Protein AF-A0A1X7V407-F1 (afdb_monomer_lite)

Radius of gyration: 27.58 Å; chains: 1; bounding box: 55×36×66 Å

Sequence (117 aa):
MSVENRKFCPEKENPADTPSRGSSPTELHNNGLWRNGPSWLGNEIEDIQCDEMPTESQILKAVKRFKKENTTNDRIEFLSTAENMWLLEVQSNLTNRTDFTVLKRQLDLYCDETGIL

Foldseek 3Di:
DDPPPDDDDDLVQPLVNCVVVPDDPVRCVVDPCVVPGDPVVPDDPPPPPPPPDDDPVRVVVVVVVVVVVPDPVVVVVVVVVVVLVVVQVVQVVLCPDPCNVVVCVVVVWDADPSGTD

Structure (mmCIF, N/CA/C/O backbone):
data_AF-A0A1X7V407-F1
#
_entry.id   AF-A0A1X7V407-F1
#
loop_
_atom_site.group_PDB
_atom_site.id
_atom_site.type_symbol
_atom_site.label_atom_id
_atom_site.label_alt_id
_atom_site.label_comp_id
_atom_site.label_asym_id
_atom_site.label_entity_id
_atom_site.label_seq_id
_atom_site.pdbx_PDB_ins_code
_atom_site.Cartn_x
_atom_site.Cartn_y
_atom_site.Cartn_z
_atom_site.occupancy
_atom_site.B_iso_or_equiv
_atom_site.auth_seq_id
_atom_site.auth_comp_id
_atom_site.auth_asym_id
_atom_site.auth_atom_id
_atom_site.pdbx_PDB_model_num
ATOM 1 N N . MET A 1 1 ? 7.860 20.833 -8.922 1.00 39.62 1 MET A N 1
ATOM 2 C CA . MET A 1 1 ? 7.537 19.676 -9.783 1.00 39.62 1 MET A CA 1
ATOM 3 C C . MET A 1 1 ? 6.559 20.167 -10.835 1.00 39.62 1 MET A C 1
ATOM 5 O O . MET A 1 1 ? 5.410 20.412 -10.493 1.00 39.62 1 MET A O 1
ATOM 9 N N . SER A 1 2 ? 7.032 20.438 -12.052 1.00 45.44 2 SER A N 1
ATOM 10 C CA . SER A 1 2 ? 6.175 20.908 -13.147 1.00 45.44 2 SER A CA 1
ATOM 11 C C . SER A 1 2 ? 5.350 19.743 -13.694 1.00 45.44 2 SER A C 1
ATOM 13 O O . SER A 1 2 ? 5.887 18.673 -13.963 1.00 45.44 2 SER A O 1
ATOM 15 N N . VAL A 1 3 ? 4.040 19.946 -13.820 1.00 57.28 3 VAL A N 1
ATOM 16 C CA . VAL A 1 3 ? 3.037 18.932 -14.207 1.00 57.28 3 VAL A CA 1
ATOM 17 C C . VAL A 1 3 ? 2.935 18.782 -15.740 1.00 57.28 3 VAL A C 1
ATOM 19 O O . VAL A 1 3 ? 2.115 18.027 -16.250 1.00 57.28 3 VAL A O 1
ATOM 22 N N . GLU A 1 4 ? 3.775 19.480 -16.503 1.00 56.31 4 GLU A N 1
ATOM 23 C CA . GLU A 1 4 ? 3.458 19.822 -17.895 1.00 56.31 4 GLU A CA 1
ATOM 24 C C . GLU A 1 4 ? 3.819 18.783 -18.968 1.00 56.31 4 GLU A C 1
ATOM 26 O O . GLU A 1 4 ? 3.414 18.954 -20.108 1.00 56.31 4 GLU A O 1
ATOM 31 N N . ASN A 1 5 ? 4.468 17.659 -18.644 1.00 57.03 5 ASN A N 1
ATOM 32 C CA . ASN A 1 5 ? 4.924 16.704 -19.671 1.00 57.03 5 ASN A CA 1
ATOM 33 C C . ASN A 1 5 ? 4.249 15.323 -19.626 1.00 57.03 5 ASN A C 1
ATOM 35 O O . ASN A 1 5 ? 4.878 14.304 -19.913 1.00 57.03 5 ASN A O 1
ATOM 39 N N . ARG A 1 6 ? 2.950 15.244 -19.307 1.00 58.31 6 ARG A N 1
ATOM 40 C CA . ARG A 1 6 ? 2.181 14.014 -19.575 1.00 58.31 6 ARG A CA 1
ATOM 41 C C . ARG A 1 6 ? 1.661 14.027 -21.014 1.00 58.31 6 ARG A C 1
ATOM 43 O O . ARG A 1 6 ? 0.624 14.620 -21.291 1.00 58.31 6 ARG A O 1
ATOM 50 N N . LYS A 1 7 ? 2.364 13.339 -21.921 1.00 67.19 7 LYS A N 1
ATOM 51 C CA . LYS A 1 7 ? 1.876 13.075 -23.285 1.00 67.19 7 LYS A CA 1
ATOM 52 C C . LYS A 1 7 ? 0.642 12.161 -23.198 1.00 67.19 7 LYS A C 1
ATOM 54 O O . LYS A 1 7 ? 0.760 10.981 -22.873 1.00 67.19 7 LYS A O 1
ATOM 59 N N . PHE A 1 8 ? -0.549 12.720 -23.414 1.00 77.25 8 PHE A N 1
ATOM 60 C CA . PHE A 1 8 ? -1.798 11.960 -23.491 1.00 77.25 8 PHE A CA 1
ATOM 61 C C . PHE A 1 8 ? -1.833 11.157 -24.796 1.00 77.25 8 PHE A C 1
ATOM 63 O O . PHE A 1 8 ? -1.618 11.720 -25.866 1.00 77.25 8 PHE A O 1
ATOM 70 N N . CYS A 1 9 ? -2.118 9.857 -24.704 1.00 74.38 9 CYS A N 1
ATOM 71 C CA . CYS A 1 9 ? -2.324 8.989 -25.860 1.00 74.38 9 CYS A CA 1
ATOM 72 C C . CYS A 1 9 ? -3.836 8.800 -26.082 1.00 74.38 9 CYS A C 1
ATOM 74 O O . CYS A 1 9 ? -4.488 8.199 -25.222 1.00 74.38 9 CYS A O 1
ATOM 76 N N . PRO A 1 10 ? -4.416 9.312 -27.184 1.00 78.44 10 PRO A N 1
ATOM 77 C CA . PRO A 1 10 ? -5.830 9.119 -27.493 1.00 78.44 10 PRO A CA 1
ATOM 78 C C . PRO A 1 10 ? -6.192 7.637 -27.633 1.00 78.44 10 PRO A C 1
ATOM 80 O O . PRO A 1 10 ? -5.393 6.844 -28.121 1.00 78.44 10 PRO A O 1
ATOM 83 N N . GLU A 1 11 ? -7.429 7.269 -27.292 1.00 75.25 11 GLU A N 1
ATOM 84 C CA . GLU A 1 11 ? -7.900 5.871 -27.282 1.00 75.25 11 GLU A CA 1
ATOM 85 C C . GLU A 1 11 ? -7.589 5.101 -28.575 1.00 75.25 11 GLU A C 1
ATOM 87 O O . GLU A 1 11 ? -7.132 3.968 -28.517 1.00 75.25 11 GLU A O 1
ATOM 92 N N . LYS A 1 12 ? -7.768 5.733 -29.745 1.00 79.44 12 LYS A N 1
ATOM 93 C CA . LYS A 1 12 ? -7.528 5.101 -31.057 1.00 79.44 12 LYS A CA 1
ATOM 94 C C . LYS A 1 12 ? -6.058 4.800 -31.349 1.00 79.44 12 LYS A C 1
ATOM 96 O O . LYS A 1 12 ? -5.774 3.967 -32.201 1.00 79.44 12 LYS A O 1
ATOM 101 N N . GLU A 1 13 ? -5.149 5.511 -30.696 1.00 82.50 13 GLU A N 1
ATOM 102 C CA . GLU A 1 13 ? -3.702 5.363 -30.856 1.00 82.50 13 GLU A CA 1
ATOM 103 C C . GLU A 1 13 ? -3.069 4.632 -29.671 1.00 82.50 13 GLU A C 1
ATOM 105 O O . GLU A 1 13 ? -1.871 4.353 -29.681 1.00 82.50 13 GLU A O 1
ATOM 110 N N . ASN A 1 14 ? -3.872 4.290 -28.660 1.00 87.06 14 ASN A N 1
ATOM 111 C CA . ASN A 1 14 ? -3.437 3.504 -27.528 1.00 87.06 14 ASN A CA 1
ATOM 112 C C . ASN A 1 14 ? -3.368 2.026 -27.941 1.00 87.06 14 ASN A C 1
ATOM 114 O O . ASN A 1 14 ? -4.411 1.385 -28.080 1.00 87.06 14 ASN A O 1
ATOM 118 N N . PRO A 1 15 ? -2.172 1.428 -28.088 1.00 87.44 15 PRO A N 1
ATOM 119 C CA . PRO A 1 15 ? -2.068 0.022 -28.461 1.00 87.44 15 PRO A CA 1
ATOM 120 C C . PRO A 1 15 ? -2.820 -0.896 -27.485 1.00 87.44 15 PRO A C 1
ATOM 122 O O . PRO A 1 15 ? -3.393 -1.892 -27.923 1.00 87.44 15 PRO A O 1
ATOM 125 N N . ALA A 1 16 ? -2.915 -0.534 -26.198 1.00 87.00 16 ALA A N 1
ATOM 126 C CA . ALA A 1 16 ? -3.632 -1.306 -25.181 1.00 87.00 16 ALA A CA 1
ATOM 127 C C . ALA A 1 16 ? -5.168 -1.284 -25.329 1.00 87.00 16 ALA A C 1
ATOM 129 O O . ALA A 1 16 ? -5.843 -2.152 -24.771 1.00 87.00 16 ALA A O 1
ATOM 130 N N . ASP A 1 17 ? -5.736 -0.358 -26.106 1.00 86.75 17 ASP A N 1
ATOM 131 C CA . ASP A 1 17 ? -7.166 -0.369 -26.450 1.00 86.75 17 ASP A CA 1
ATOM 132 C C . ASP A 1 17 ? -7.509 -1.565 -27.360 1.00 86.75 17 ASP A C 1
ATOM 134 O O . ASP A 1 17 ? -8.556 -2.193 -27.214 1.00 86.75 17 ASP A O 1
ATOM 138 N N . THR A 1 18 ? -6.575 -1.970 -28.226 1.00 84.56 18 THR A N 1
ATOM 139 C CA . THR A 1 18 ? -6.763 -3.072 -29.186 1.00 84.56 18 THR A CA 1
ATOM 140 C C . THR A 1 18 ? -7.152 -4.408 -28.521 1.00 84.56 18 THR A C 1
ATOM 142 O O . THR A 1 18 ? -8.185 -4.974 -28.898 1.00 84.56 18 THR A O 1
ATOM 145 N N . PRO A 1 19 ? -6.400 -4.951 -27.537 1.00 86.25 19 PRO A N 1
ATOM 146 C CA . PRO A 1 19 ? -6.817 -6.163 -26.830 1.00 86.25 19 PRO A CA 1
ATOM 147 C C . PRO A 1 19 ? -8.037 -5.924 -25.932 1.00 86.25 19 PRO A C 1
ATOM 149 O O . PRO A 1 19 ? -8.874 -6.813 -25.797 1.00 86.25 19 PRO A O 1
ATOM 152 N N . SER A 1 20 ? -8.184 -4.722 -25.365 1.00 87.38 20 SER A N 1
ATOM 153 C CA . SER A 1 20 ? -9.303 -4.377 -24.474 1.00 87.38 20 SER A CA 1
ATOM 154 C C . SER A 1 20 ? -10.662 -4.397 -25.184 1.00 87.38 20 SER A C 1
ATOM 156 O O . SER A 1 20 ? -11.688 -4.614 -24.545 1.00 87.38 20 SER A O 1
ATOM 158 N N . ARG A 1 21 ? -10.678 -4.243 -26.514 1.00 85.31 21 ARG A N 1
ATOM 159 C CA . ARG A 1 21 ? -11.874 -4.373 -27.364 1.00 85.31 21 ARG A CA 1
ATOM 160 C C . ARG A 1 21 ? -12.152 -5.795 -27.862 1.00 85.31 21 ARG A C 1
ATOM 162 O O . ARG A 1 21 ? -13.072 -5.986 -28.651 1.00 85.31 21 ARG A O 1
ATOM 169 N N . GLY A 1 22 ? -11.390 -6.787 -27.399 1.00 90.44 22 GLY A N 1
ATOM 170 C CA . GLY A 1 22 ? -11.630 -8.199 -27.702 1.00 90.44 22 GLY A CA 1
ATOM 171 C C . GLY A 1 22 ? -10.929 -8.725 -28.957 1.00 90.44 22 GLY A C 1
ATOM 172 O O . GLY A 1 22 ? -11.381 -9.716 -29.522 1.00 90.44 22 GLY A O 1
ATOM 173 N N . SER A 1 23 ? -9.833 -8.094 -29.392 1.00 88.62 23 SER A N 1
ATOM 174 C CA . SER A 1 23 ? -9.032 -8.606 -30.516 1.00 88.62 23 SER A CA 1
ATOM 175 C C . SER A 1 23 ? -8.392 -9.956 -30.177 1.00 88.62 23 SER A C 1
ATOM 177 O O . SER A 1 23 ? -7.829 -10.138 -29.095 1.00 88.62 23 SER A O 1
ATOM 179 N N . SER A 1 24 ? -8.427 -10.899 -31.117 1.00 92.94 24 SER A N 1
ATOM 180 C CA . SER A 1 24 ? -7.802 -12.214 -30.962 1.00 92.94 24 SER A CA 1
ATOM 181 C C . SER A 1 24 ? -6.264 -12.147 -31.038 1.00 92.94 24 SER A C 1
ATOM 183 O O . SER A 1 24 ? -5.702 -11.203 -31.602 1.00 92.94 24 SER A O 1
ATOM 185 N N . PRO A 1 25 ? -5.536 -13.168 -30.540 1.00 91.00 25 PRO A N 1
ATOM 186 C CA . PRO A 1 25 ? -4.073 -13.207 -30.621 1.00 91.00 25 PRO A CA 1
ATOM 187 C C . PRO A 1 25 ? -3.518 -13.088 -32.049 1.00 91.00 25 PRO A C 1
ATOM 189 O O . PRO A 1 25 ? -2.486 -12.452 -32.261 1.00 91.00 25 PRO A O 1
ATOM 192 N N . THR A 1 26 ? -4.204 -13.667 -33.039 1.00 93.31 26 THR A N 1
ATOM 193 C CA . THR A 1 26 ? -3.804 -13.593 -34.452 1.00 93.31 26 THR A CA 1
ATOM 194 C C . THR A 1 26 ? -3.999 -12.188 -35.021 1.00 93.31 26 THR A C 1
ATOM 196 O O . THR A 1 26 ? -3.147 -11.700 -35.760 1.00 93.31 26 THR A O 1
ATOM 199 N N . GLU A 1 27 ? -5.079 -11.504 -34.643 1.00 91.44 27 GLU A N 1
ATOM 200 C CA . GLU A 1 27 ? -5.332 -10.116 -35.047 1.00 91.44 27 GLU A CA 1
ATOM 201 C C . GLU A 1 27 ? -4.333 -9.152 -34.404 1.00 91.44 27 GLU A C 1
ATOM 203 O O . GLU A 1 27 ? -3.790 -8.289 -35.090 1.00 91.44 27 GLU A O 1
ATOM 208 N N . LEU A 1 28 ? -4.006 -9.347 -33.123 1.00 90.12 28 LEU A N 1
ATOM 209 C CA . LEU A 1 28 ? -2.964 -8.578 -32.435 1.00 90.12 28 LEU A CA 1
ATOM 210 C C . LEU A 1 28 ? -1.589 -8.786 -33.074 1.00 90.12 28 LEU A C 1
ATOM 212 O O . LEU A 1 28 ? -0.834 -7.830 -33.241 1.00 90.12 28 LEU A O 1
ATOM 216 N N . HIS A 1 29 ? -1.270 -10.019 -33.479 1.00 90.81 29 HIS A N 1
ATOM 217 C CA . HIS A 1 29 ? -0.021 -10.319 -34.173 1.00 90.81 29 HIS A CA 1
ATOM 218 C C . HIS A 1 29 ? 0.096 -9.570 -35.506 1.00 90.81 29 HIS A C 1
ATOM 220 O O . HIS A 1 29 ? 1.204 -9.209 -35.893 1.00 90.81 29 HIS A O 1
ATOM 226 N N . ASN A 1 30 ? -1.017 -9.311 -36.186 1.00 91.06 30 ASN A N 1
ATOM 227 C CA . ASN A 1 30 ? -1.033 -8.592 -37.459 1.00 91.06 30 ASN A CA 1
ATOM 228 C C . ASN A 1 30 ? -1.267 -7.079 -37.294 1.00 91.06 30 ASN A C 1
ATOM 230 O O . ASN A 1 30 ? -1.206 -6.339 -38.275 1.00 91.06 30 ASN A O 1
ATOM 234 N N . ASN A 1 31 ? -1.515 -6.595 -36.073 1.00 89.75 31 ASN A N 1
ATOM 235 C CA . ASN A 1 31 ? -1.790 -5.188 -35.814 1.00 89.75 31 ASN A CA 1
ATOM 236 C C . ASN A 1 31 ? -0.487 -4.381 -35.663 1.00 89.75 31 ASN A C 1
ATOM 238 O O . ASN A 1 31 ? 0.269 -4.537 -34.701 1.00 89.75 31 ASN A O 1
ATOM 242 N N . GLY A 1 32 ? -0.255 -3.471 -36.612 1.00 87.62 32 GLY A N 1
ATOM 243 C CA . GLY A 1 32 ? 0.909 -2.587 -36.616 1.00 87.62 32 GLY A CA 1
ATOM 244 C C . GLY A 1 32 ? 0.946 -1.584 -35.459 1.00 87.62 32 GLY A C 1
ATOM 245 O O . GLY A 1 32 ? 2.028 -1.320 -34.949 1.00 87.62 32 GLY A O 1
ATOM 246 N N . LEU A 1 33 ? -0.204 -1.072 -35.002 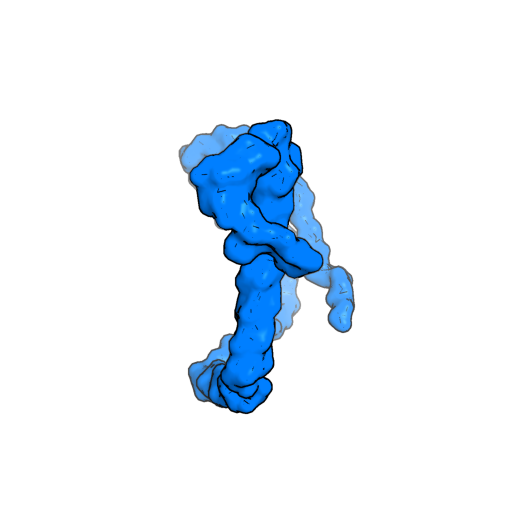1.00 88.62 33 LEU A N 1
ATOM 247 C CA . LEU A 1 33 ? -0.284 -0.153 -33.859 1.00 88.62 33 LEU A CA 1
ATOM 248 C C . LEU A 1 33 ? 0.101 -0.864 -32.556 1.00 88.62 33 LEU A C 1
ATOM 250 O O . LEU A 1 33 ? 0.881 -0.326 -31.779 1.00 88.62 33 LEU A O 1
ATOM 254 N N . TRP A 1 34 ? -0.385 -2.091 -32.338 1.00 88.69 34 TRP A N 1
ATOM 255 C CA . TRP A 1 34 ? 0.002 -2.912 -31.182 1.00 88.69 34 TRP A CA 1
ATOM 256 C C . TRP A 1 34 ? 1.504 -3.218 -31.172 1.00 88.69 34 TRP A C 1
ATOM 258 O O . TRP A 1 34 ? 2.150 -3.136 -30.131 1.00 88.69 34 TRP A O 1
ATOM 268 N N . ARG A 1 35 ? 2.064 -3.562 -32.337 1.00 88.38 35 ARG A N 1
ATOM 269 C CA . ARG A 1 35 ? 3.471 -3.967 -32.457 1.00 88.38 35 ARG A CA 1
ATOM 270 C C . ARG A 1 35 ? 4.463 -2.816 -32.411 1.00 88.38 35 ARG A C 1
A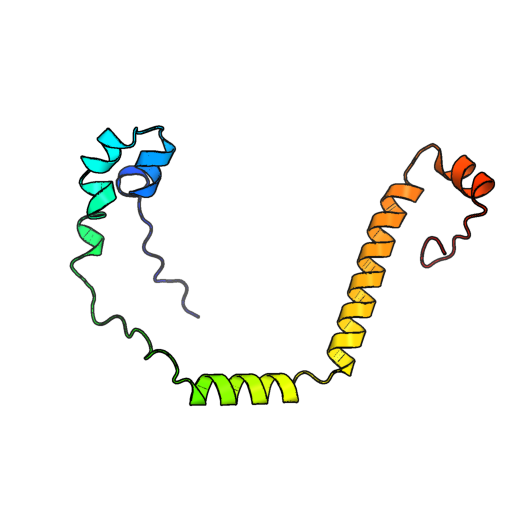TOM 272 O O . ARG A 1 35 ? 5.538 -2.982 -31.847 1.00 88.38 35 ARG A O 1
ATOM 279 N N . ASN A 1 36 ? 4.124 -1.701 -33.045 1.00 87.00 36 ASN A N 1
ATOM 280 C CA . ASN A 1 36 ? 5.069 -0.619 -33.309 1.00 87.00 36 ASN A CA 1
ATOM 281 C C . ASN A 1 36 ? 4.749 0.648 -32.507 1.00 87.00 36 ASN A C 1
ATOM 283 O O . ASN A 1 36 ? 5.555 1.573 -32.487 1.00 87.00 36 ASN A O 1
ATOM 287 N N . GLY A 1 37 ? 3.590 0.694 -31.844 1.00 85.38 37 GLY A N 1
ATOM 288 C CA . GLY A 1 37 ? 3.086 1.900 -31.203 1.00 85.38 37 GLY A CA 1
ATOM 289 C C . GLY A 1 37 ? 2.655 2.970 -32.216 1.00 85.38 37 GLY A C 1
ATOM 290 O O . GLY A 1 37 ? 2.703 2.758 -33.432 1.00 85.38 37 GLY A O 1
ATOM 291 N N . PRO A 1 38 ? 2.185 4.126 -31.727 1.00 85.31 38 PRO A N 1
ATOM 292 C CA . PRO A 1 38 ? 1.805 5.236 -32.586 1.00 85.31 38 PRO A CA 1
ATOM 293 C C . PRO A 1 38 ? 3.031 5.954 -33.166 1.00 85.31 38 PRO A C 1
ATOM 295 O O . PRO A 1 38 ? 4.068 6.092 -32.516 1.00 85.31 38 PRO A O 1
ATOM 298 N N . SER A 1 39 ? 2.902 6.473 -34.389 1.00 81.06 39 SER A N 1
ATOM 299 C CA . SER A 1 39 ? 4.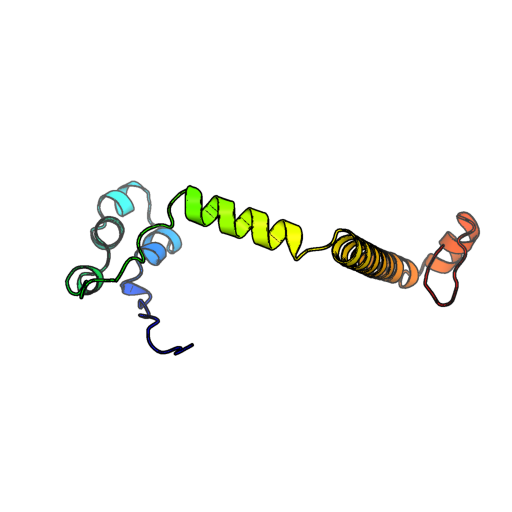014 7.064 -35.153 1.00 81.06 39 SER A CA 1
ATOM 300 C C . SER A 1 39 ? 4.637 8.309 -34.515 1.00 81.06 39 SER A C 1
ATOM 302 O O . SER A 1 39 ? 5.780 8.646 -34.814 1.00 81.06 39 SER A O 1
ATOM 304 N N . TRP A 1 40 ? 3.907 8.998 -33.635 1.00 78.75 40 TRP A N 1
ATOM 305 C CA . TRP A 1 40 ? 4.394 10.176 -32.914 1.00 78.75 40 TRP A CA 1
ATOM 306 C C . TRP A 1 40 ? 5.283 9.836 -31.709 1.00 78.75 40 TRP A C 1
ATOM 308 O O . TRP A 1 40 ? 5.993 10.710 -31.219 1.00 78.75 40 TRP A O 1
ATOM 318 N N . LEU A 1 41 ? 5.280 8.588 -31.224 1.00 74.69 41 LEU A N 1
ATOM 319 C CA . LEU A 1 41 ? 6.087 8.192 -30.065 1.00 74.69 41 LEU A CA 1
ATOM 320 C C . LEU A 1 41 ? 7.569 7.967 -30.427 1.00 74.69 41 LEU A C 1
ATOM 322 O O . LEU A 1 41 ? 8.419 7.992 -29.544 1.00 74.69 41 LEU A O 1
ATOM 326 N N . GLY A 1 42 ? 7.892 7.768 -31.711 1.00 65.56 42 GLY A N 1
ATOM 327 C CA . GLY A 1 42 ? 9.206 7.274 -32.146 1.00 65.56 42 GLY A CA 1
ATOM 328 C C . GLY A 1 42 ? 10.234 8.301 -32.636 1.00 65.56 42 GLY A C 1
ATOM 329 O O . GLY A 1 42 ? 11.371 7.906 -32.863 1.00 65.56 42 GLY A O 1
ATOM 330 N N . ASN A 1 43 ? 9.884 9.581 -32.821 1.00 59.88 43 ASN A N 1
ATOM 331 C CA . ASN A 1 43 ? 10.727 10.500 -33.614 1.00 59.88 43 ASN A CA 1
ATOM 332 C C . ASN A 1 43 ? 11.307 11.705 -32.852 1.00 59.88 43 ASN A C 1
ATOM 334 O O . ASN A 1 43 ? 12.155 12.402 -33.394 1.00 59.88 43 ASN A O 1
ATOM 338 N N . GLU A 1 44 ? 10.903 11.928 -31.601 1.00 60.12 44 GLU A N 1
ATOM 339 C CA . GLU A 1 44 ? 11.415 13.017 -30.756 1.00 60.12 44 GLU A CA 1
ATOM 340 C C . GLU A 1 44 ? 11.793 12.480 -29.374 1.00 60.12 44 GLU A C 1
ATOM 342 O O . GLU A 1 44 ? 11.211 12.840 -28.348 1.00 60.12 44 GLU A O 1
ATOM 347 N N . ILE A 1 45 ? 12.775 11.583 -29.338 1.00 60.84 45 ILE A N 1
ATOM 348 C CA . ILE A 1 45 ? 13.627 11.498 -28.154 1.00 60.84 45 ILE A CA 1
ATOM 349 C C . ILE A 1 45 ? 14.641 12.633 -28.338 1.00 60.84 45 ILE A C 1
ATOM 351 O O . ILE A 1 45 ? 15.770 12.397 -28.755 1.00 60.84 45 ILE A O 1
ATOM 355 N N . GLU A 1 46 ? 14.225 13.885 -28.106 1.00 60.16 46 GLU A N 1
ATOM 356 C CA . GLU A 1 46 ? 15.190 14.854 -27.575 1.00 60.16 46 GLU A CA 1
ATOM 357 C C . GLU A 1 46 ? 15.735 14.177 -26.335 1.00 60.16 46 GLU A C 1
ATOM 359 O O . GLU A 1 46 ? 14.916 13.882 -25.463 1.00 60.16 46 GLU A O 1
ATOM 364 N N . ASP A 1 47 ? 17.027 13.825 -26.356 1.00 56.16 47 ASP A N 1
ATOM 365 C CA . ASP A 1 47 ? 17.768 13.120 -25.314 1.00 56.16 47 ASP A CA 1
ATOM 366 C C . ASP A 1 47 ? 16.973 13.096 -24.016 1.00 56.16 47 ASP A C 1
ATOM 368 O O . ASP A 1 47 ? 17.067 14.011 -23.192 1.00 56.16 47 ASP A O 1
ATOM 372 N N . ILE A 1 48 ? 16.119 12.073 -23.856 1.00 59.66 48 ILE A N 1
ATOM 373 C CA . ILE A 1 48 ? 15.554 11.812 -22.548 1.00 59.66 48 ILE A CA 1
ATOM 374 C C . ILE A 1 48 ? 16.829 11.538 -21.784 1.00 59.66 48 ILE A C 1
ATOM 376 O O . ILE A 1 48 ? 17.498 10.536 -22.050 1.00 59.66 48 ILE A O 1
ATOM 380 N N . GLN A 1 49 ? 17.220 12.483 -20.928 1.00 58.59 49 GLN A N 1
ATOM 381 C CA . GLN A 1 49 ? 18.152 12.219 -19.857 1.00 58.59 49 GLN A CA 1
ATOM 382 C C . GLN A 1 49 ? 17.456 11.133 -19.050 1.00 58.59 49 GLN A C 1
ATOM 384 O O . GLN A 1 49 ? 16.712 11.384 -18.108 1.00 58.59 49 GLN A O 1
ATOM 389 N N . CYS A 1 50 ? 17.603 9.899 -19.519 1.00 54.31 50 CYS A N 1
ATOM 390 C CA . CYS A 1 50 ? 17.489 8.722 -18.720 1.00 54.31 50 CYS A CA 1
ATOM 391 C C . CYS A 1 50 ? 18.599 8.961 -17.721 1.00 54.31 50 CYS A C 1
ATOM 393 O O . CYS A 1 50 ? 19.763 8.727 -18.053 1.00 54.31 50 CYS A O 1
ATOM 395 N N . ASP A 1 51 ? 18.242 9.566 -16.584 1.00 66.75 51 ASP A N 1
ATOM 396 C CA . ASP A 1 51 ? 19.143 9.708 -15.455 1.00 66.75 51 ASP A CA 1
ATOM 397 C C . ASP A 1 51 ? 19.901 8.391 -15.371 1.00 66.75 51 ASP A C 1
ATOM 399 O O . ASP A 1 51 ? 19.270 7.322 -15.351 1.00 66.75 51 ASP A O 1
ATOM 403 N N . GLU A 1 52 ? 21.233 8.465 -15.469 1.00 76.31 52 GLU A N 1
ATOM 404 C CA . GLU A 1 52 ? 22.059 7.266 -15.448 1.00 76.31 52 GLU A CA 1
ATOM 405 C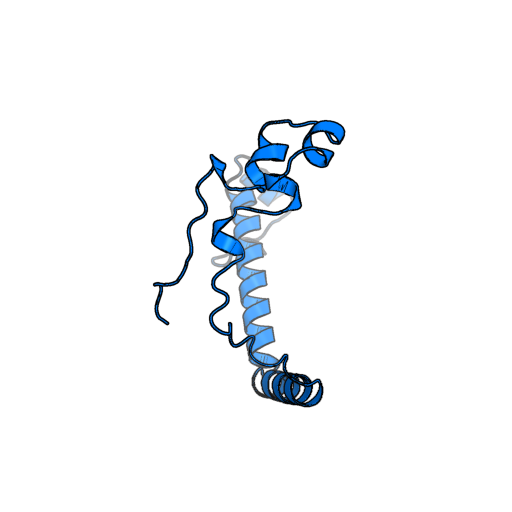 C . GLU A 1 52 ? 21.570 6.401 -14.296 1.00 76.31 52 GLU A C 1
ATOM 407 O O . GLU A 1 52 ? 21.432 6.882 -13.164 1.00 76.31 52 GLU A O 1
ATOM 412 N N . MET A 1 53 ? 21.243 5.141 -14.598 1.00 80.06 53 MET A N 1
ATOM 413 C CA . MET A 1 53 ? 20.760 4.232 -13.571 1.00 80.06 53 MET A CA 1
ATOM 414 C C . MET A 1 53 ? 21.740 4.282 -12.399 1.00 80.06 53 MET A C 1
ATOM 416 O O . MET A 1 53 ? 22.948 4.118 -12.609 1.00 80.06 53 MET A O 1
ATOM 420 N N . PRO A 1 54 ? 21.253 4.558 -11.176 1.00 82.62 54 PRO A N 1
ATOM 421 C CA . PRO A 1 54 ? 22.137 4.783 -10.054 1.00 82.62 54 PRO A CA 1
ATOM 422 C C . PRO A 1 54 ? 23.005 3.545 -9.865 1.00 82.62 54 PRO A C 1
ATOM 424 O O . PRO A 1 54 ? 22.521 2.412 -9.859 1.00 82.62 54 PRO A O 1
ATOM 427 N N . THR A 1 55 ? 24.308 3.761 -9.715 1.00 90.44 55 THR A N 1
ATOM 428 C CA . THR A 1 55 ? 25.240 2.651 -9.502 1.00 90.44 55 THR A CA 1
ATOM 429 C C . THR A 1 55 ? 24.892 1.893 -8.220 1.00 90.44 55 THR A C 1
ATOM 431 O O . THR A 1 55 ? 24.364 2.464 -7.261 1.00 90.44 55 THR A O 1
ATOM 434 N N . GLU A 1 56 ? 25.263 0.614 -8.151 1.00 90.81 56 GLU A N 1
ATOM 435 C CA . GLU A 1 56 ? 25.042 -0.224 -6.964 1.00 90.81 56 GLU A CA 1
ATOM 436 C C . GLU A 1 56 ? 25.565 0.444 -5.676 1.00 90.81 56 GLU A C 1
ATOM 438 O O . GLU A 1 56 ? 24.907 0.434 -4.637 1.00 90.81 56 GLU A O 1
ATOM 443 N N . SER A 1 57 ? 26.712 1.126 -5.761 1.00 89.81 57 SER A N 1
ATOM 444 C CA . SER A 1 57 ? 27.297 1.886 -4.651 1.00 89.81 57 SER A CA 1
ATOM 445 C C . SER A 1 57 ? 26.412 3.055 -4.190 1.00 89.81 57 SER A C 1
ATOM 447 O O . SER A 1 57 ? 26.237 3.268 -2.985 1.00 89.81 57 SER A O 1
ATOM 449 N N . GLN A 1 58 ? 25.803 3.791 -5.127 1.00 90.69 58 GLN A N 1
ATOM 450 C CA . GLN A 1 58 ? 24.874 4.882 -4.816 1.00 90.69 58 GLN A CA 1
ATOM 451 C C . GLN A 1 58 ? 23.596 4.351 -4.153 1.00 90.69 58 GLN A C 1
ATOM 453 O O . GLN A 1 58 ? 23.170 4.898 -3.131 1.00 90.69 58 GLN A O 1
ATOM 458 N N . ILE A 1 59 ? 23.051 3.235 -4.652 1.00 89.56 59 ILE A N 1
ATOM 459 C CA . ILE A 1 59 ? 21.892 2.551 -4.056 1.00 89.56 59 ILE A CA 1
ATOM 460 C C . ILE A 1 59 ? 22.226 2.091 -2.630 1.00 89.56 59 ILE A C 1
ATOM 462 O O . ILE A 1 59 ? 21.494 2.391 -1.685 1.00 89.56 59 ILE A O 1
ATOM 466 N N . LEU A 1 60 ? 23.368 1.426 -2.436 1.00 90.06 60 LEU A N 1
ATOM 467 C CA . LEU A 1 60 ? 23.806 0.934 -1.127 1.00 90.06 60 LEU A CA 1
ATOM 468 C C . LEU A 1 60 ? 23.995 2.069 -0.117 1.00 90.06 60 LEU A C 1
ATOM 470 O O . LEU A 1 60 ? 23.620 1.929 1.050 1.00 90.06 60 LEU A O 1
ATOM 474 N N . LYS A 1 61 ? 24.559 3.203 -0.543 1.00 90.75 61 LYS A N 1
ATOM 475 C CA . LYS A 1 61 ? 24.742 4.379 0.316 1.00 90.75 61 LYS A CA 1
ATOM 476 C C . LYS A 1 61 ? 23.401 4.998 0.711 1.00 90.75 61 LYS A C 1
ATOM 478 O O . LYS A 1 61 ? 23.218 5.315 1.888 1.00 90.75 61 LYS A O 1
ATOM 483 N N . ALA A 1 62 ? 22.466 5.118 -0.232 1.00 87.94 62 ALA A N 1
ATOM 484 C CA . ALA A 1 62 ? 21.119 5.607 0.038 1.00 87.94 62 ALA A CA 1
ATOM 485 C C . ALA A 1 62 ? 20.388 4.694 1.033 1.00 87.94 62 ALA A C 1
ATOM 487 O O . ALA A 1 62 ? 19.926 5.169 2.067 1.00 87.94 62 ALA A O 1
ATOM 488 N N . VAL A 1 63 ? 20.377 3.375 0.809 1.00 87.38 63 VAL A N 1
ATOM 489 C CA . VAL A 1 63 ? 19.728 2.409 1.716 1.00 87.38 63 VAL A CA 1
ATOM 490 C C . VAL A 1 63 ? 20.331 2.459 3.121 1.00 87.38 63 VAL A C 1
ATOM 492 O O . VAL A 1 63 ? 19.597 2.453 4.109 1.00 87.38 63 VAL A O 1
ATOM 495 N N . LYS A 1 64 ? 21.662 2.539 3.242 1.00 86.25 64 LYS A N 1
ATOM 496 C CA . LYS A 1 64 ? 22.332 2.674 4.548 1.00 86.25 64 LYS A CA 1
ATOM 497 C C . LYS A 1 64 ? 21.918 3.956 5.269 1.00 86.25 64 LYS A C 1
ATOM 499 O O . LYS A 1 64 ? 21.691 3.919 6.476 1.00 86.25 64 LYS A O 1
ATOM 504 N N . ARG A 1 65 ? 21.791 5.067 4.541 1.00 83.75 65 ARG A N 1
ATOM 505 C CA . ARG A 1 65 ? 21.316 6.343 5.085 1.00 83.75 65 ARG A CA 1
ATOM 506 C C . ARG A 1 65 ? 19.863 6.247 5.558 1.00 83.75 65 ARG A C 1
ATOM 508 O O . ARG A 1 65 ? 19.597 6.554 6.713 1.00 83.75 65 ARG A O 1
ATOM 515 N N . PHE A 1 66 ? 18.967 5.709 4.733 1.00 77.25 66 PHE A N 1
ATOM 516 C CA . PHE A 1 66 ? 17.555 5.515 5.086 1.00 77.25 66 PHE A CA 1
ATOM 517 C C . PHE A 1 66 ? 17.352 4.608 6.304 1.00 77.25 66 PHE A C 1
ATOM 519 O O . PHE A 1 66 ? 16.471 4.865 7.120 1.00 77.25 66 PHE A O 1
ATOM 526 N N . LYS A 1 67 ? 18.168 3.557 6.457 1.00 76.56 67 LYS A N 1
ATOM 527 C CA . LYS A 1 67 ? 18.133 2.684 7.643 1.00 76.56 67 LYS A CA 1
ATOM 528 C C . LYS A 1 67 ? 18.621 3.379 8.913 1.00 76.56 67 LYS A C 1
ATOM 530 O O . LYS A 1 67 ? 18.209 2.992 9.997 1.00 76.56 67 LYS A O 1
ATOM 535 N N . LYS A 1 68 ? 19.514 4.362 8.784 1.00 70.75 68 LYS A N 1
ATOM 536 C CA . LYS A 1 68 ? 20.013 5.154 9.912 1.00 70.75 68 LYS A CA 1
ATOM 537 C C . LYS A 1 68 ? 19.014 6.235 10.335 1.00 70.75 68 LYS A C 1
ATOM 539 O O . LYS A 1 68 ? 18.935 6.536 11.517 1.00 70.75 68 LYS A O 1
ATOM 544 N N . GLU A 1 69 ? 18.297 6.819 9.376 1.00 66.31 69 GLU A N 1
ATOM 545 C CA . GLU A 1 69 ? 17.323 7.895 9.609 1.00 66.31 69 GLU A CA 1
ATOM 546 C C . GLU A 1 69 ? 15.961 7.360 10.087 1.00 66.31 69 GLU A C 1
ATOM 548 O O . GLU A 1 69 ? 15.313 8.010 10.898 1.00 66.31 69 GLU A O 1
ATOM 553 N N . ASN A 1 70 ? 15.556 6.154 9.671 1.00 61.69 70 ASN A N 1
ATOM 554 C CA . ASN A 1 70 ? 14.405 5.459 10.251 1.00 61.69 70 ASN A CA 1
ATOM 555 C C . ASN A 1 70 ? 14.819 4.706 11.518 1.00 61.69 70 ASN A C 1
ATOM 557 O O . ASN A 1 70 ? 15.131 3.510 11.475 1.00 61.69 70 ASN A O 1
ATOM 561 N N . THR A 1 71 ? 14.817 5.410 12.647 1.00 64.12 71 THR A N 1
ATOM 562 C CA . THR A 1 71 ? 15.001 4.800 13.966 1.00 64.12 71 THR A CA 1
ATOM 563 C C . THR A 1 71 ? 13.913 3.745 14.186 1.00 64.12 71 THR A C 1
ATOM 565 O O . THR A 1 71 ? 12.745 3.952 13.863 1.00 64.12 71 THR A O 1
ATOM 568 N N . THR A 1 72 ? 14.285 2.586 14.730 1.00 65.06 72 THR A N 1
ATOM 569 C CA . THR A 1 72 ? 13.367 1.468 15.005 1.00 65.06 72 THR A CA 1
ATOM 570 C C . THR A 1 72 ? 12.145 1.884 15.827 1.00 65.06 72 THR A C 1
ATOM 572 O O . THR A 1 72 ? 11.081 1.314 15.619 1.00 65.06 72 THR A O 1
ATOM 575 N N . ASN A 1 73 ? 12.270 2.895 16.693 1.00 68.44 73 ASN A N 1
ATOM 576 C CA . ASN A 1 73 ? 11.175 3.384 17.532 1.00 68.44 73 ASN A CA 1
ATOM 577 C C . ASN A 1 73 ? 10.040 4.026 16.724 1.00 68.44 73 ASN A C 1
ATOM 579 O O . ASN A 1 73 ? 8.896 3.628 16.911 1.00 68.44 73 ASN A O 1
ATOM 583 N N . ASP A 1 74 ? 10.345 4.909 15.767 1.00 75.00 74 ASP A N 1
ATOM 584 C CA . ASP A 1 74 ? 9.320 5.582 14.949 1.00 75.00 74 ASP A CA 1
ATOM 585 C C . ASP A 1 74 ? 8.524 4.567 14.113 1.00 75.00 74 ASP A C 1
ATOM 587 O O . ASP A 1 74 ? 7.315 4.685 13.916 1.00 75.00 74 ASP A O 1
ATOM 591 N N . ARG A 1 75 ? 9.197 3.504 13.653 1.00 80.31 75 ARG A N 1
ATOM 592 C CA . ARG A 1 75 ? 8.546 2.405 12.927 1.00 80.31 75 ARG A CA 1
ATOM 593 C C . ARG A 1 75 ? 7.667 1.549 13.833 1.00 80.31 75 ARG A C 1
ATOM 595 O O . ARG A 1 75 ? 6.608 1.122 13.388 1.00 80.31 75 ARG A O 1
ATOM 602 N N . ILE A 1 76 ? 8.106 1.269 15.061 1.00 84.12 76 ILE A N 1
ATOM 603 C CA . ILE A 1 76 ? 7.326 0.491 16.033 1.00 84.12 76 ILE A CA 1
ATOM 604 C C . ILE A 1 76 ? 6.063 1.259 16.429 1.00 84.12 76 ILE A C 1
ATOM 606 O O . ILE A 1 76 ? 4.984 0.676 16.449 1.00 84.12 76 ILE A O 1
ATOM 610 N N . GLU A 1 77 ? 6.174 2.563 16.683 1.00 88.19 77 GLU A N 1
ATOM 611 C CA . GLU A 1 77 ? 5.027 3.409 17.020 1.00 88.19 77 GLU A CA 1
ATOM 612 C C . GLU A 1 77 ? 4.027 3.493 15.862 1.00 88.19 77 GLU A C 1
ATOM 614 O O . GLU A 1 77 ? 2.825 3.311 16.064 1.00 88.19 77 GLU A O 1
ATOM 619 N N . PHE A 1 78 ? 4.517 3.680 14.632 1.00 86.81 78 PHE A N 1
ATOM 620 C CA . PHE A 1 78 ? 3.664 3.684 13.446 1.00 86.81 78 PHE A CA 1
ATOM 621 C C . PHE A 1 78 ? 2.927 2.351 13.258 1.00 86.81 78 PHE A C 1
ATOM 623 O O . PHE A 1 78 ? 1.727 2.346 12.988 1.00 86.81 78 PHE A O 1
ATOM 630 N N . LEU A 1 79 ? 3.627 1.222 13.425 1.00 89.81 79 LEU A N 1
ATOM 631 C CA . LEU A 1 79 ? 3.026 -0.110 13.310 1.00 89.81 79 LEU A CA 1
ATOM 632 C C . LEU A 1 79 ? 1.977 -0.350 14.396 1.00 89.81 79 LEU A C 1
ATOM 634 O O . LEU A 1 79 ? 0.860 -0.731 14.067 1.00 89.81 79 LEU A O 1
ATOM 638 N N . SER A 1 80 ? 2.297 -0.039 15.652 1.00 89.88 80 SER A N 1
ATOM 639 C CA . SER A 1 80 ? 1.356 -0.148 16.774 1.00 89.88 80 SER A CA 1
ATOM 640 C C . SER A 1 80 ? 0.104 0.703 16.543 1.00 89.88 80 SER A C 1
ATOM 642 O O . SER A 1 80 ? -1.025 0.258 16.743 1.00 89.88 80 SER A O 1
ATOM 644 N N . THR A 1 81 ? 0.277 1.926 16.041 1.00 91.88 81 THR A N 1
ATOM 645 C CA . THR A 1 81 ? -0.850 2.808 15.719 1.00 91.88 81 THR A CA 1
ATOM 646 C C . THR A 1 81 ? -1.719 2.213 14.608 1.00 91.88 81 THR A C 1
ATOM 648 O O . THR A 1 81 ? -2.942 2.179 14.736 1.00 91.88 81 THR A O 1
ATOM 651 N N . ALA A 1 82 ? -1.105 1.714 13.532 1.00 92.25 82 ALA A N 1
ATOM 652 C CA . ALA A 1 82 ? -1.825 1.105 12.417 1.00 92.25 82 ALA A CA 1
ATOM 653 C C . ALA A 1 82 ? -2.578 -0.172 12.834 1.00 92.25 82 ALA A C 1
ATOM 655 O O . ALA A 1 82 ? -3.722 -0.366 12.424 1.00 92.25 82 ALA A O 1
ATOM 656 N N . GLU A 1 83 ? -1.968 -1.010 13.675 1.00 92.88 83 GLU A N 1
ATOM 657 C CA . GLU A 1 83 ? -2.597 -2.208 14.242 1.00 92.88 83 GLU A CA 1
ATOM 658 C C . GLU A 1 83 ? -3.824 -1.847 15.079 1.00 92.88 83 GLU A C 1
ATOM 660 O O . GLU A 1 83 ? -4.892 -2.423 14.872 1.00 92.88 83 GLU A O 1
ATOM 665 N N . ASN A 1 84 ? -3.709 -0.842 15.952 1.00 90.69 84 ASN A N 1
ATOM 666 C CA . ASN A 1 84 ? -4.840 -0.355 16.737 1.00 90.69 84 ASN A CA 1
ATOM 667 C C . ASN A 1 84 ? -5.962 0.171 15.837 1.00 90.69 84 ASN A C 1
ATOM 669 O O . ASN A 1 84 ? -7.107 -0.236 15.999 1.00 90.69 84 ASN A O 1
ATOM 673 N N . MET A 1 85 ? -5.658 1.011 14.840 1.00 89.94 85 MET A N 1
ATOM 674 C CA . MET A 1 85 ? -6.683 1.511 13.913 1.00 89.94 85 MET A CA 1
ATOM 675 C C . MET A 1 85 ? -7.407 0.375 13.183 1.00 89.94 85 MET A C 1
ATOM 677 O O . MET A 1 85 ? -8.628 0.408 13.040 1.00 89.94 85 MET A O 1
ATOM 681 N N . TRP A 1 86 ? -6.668 -0.643 12.740 1.00 92.25 86 TRP A N 1
ATOM 682 C CA . TRP A 1 86 ? -7.263 -1.790 12.065 1.00 92.25 86 TRP A CA 1
ATOM 683 C C . TRP A 1 86 ? -8.149 -2.618 13.002 1.00 92.25 86 TRP A C 1
ATOM 685 O O . TRP A 1 86 ? -9.262 -2.985 12.624 1.00 92.25 86 TRP A O 1
ATOM 695 N N . LEU A 1 87 ? -7.695 -2.872 14.232 1.00 89.31 87 LEU A N 1
ATOM 696 C CA . LEU A 1 87 ? -8.489 -3.569 15.243 1.00 89.31 87 LEU A CA 1
ATOM 697 C C . LEU A 1 87 ? -9.796 -2.825 15.536 1.00 89.31 87 LEU A C 1
ATOM 699 O O . LEU A 1 87 ? -10.853 -3.454 15.535 1.00 89.31 87 LEU A O 1
ATOM 703 N N . LEU A 1 88 ? -9.750 -1.501 15.701 1.00 87.06 88 LEU A N 1
ATOM 704 C CA . LEU A 1 88 ? -10.942 -0.676 15.928 1.00 87.06 88 LEU A CA 1
ATOM 705 C C . LEU A 1 88 ? -11.937 -0.760 14.770 1.00 87.06 88 LEU A C 1
ATOM 707 O O . LEU A 1 88 ? -13.138 -0.884 14.998 1.00 87.06 88 LEU A O 1
ATOM 711 N N . GLU A 1 89 ? -11.452 -0.738 13.530 1.00 88.88 89 GLU A N 1
ATOM 712 C CA . GLU A 1 89 ? -12.298 -0.865 12.340 1.00 88.88 89 GLU A CA 1
ATOM 713 C C . GLU A 1 89 ? -12.988 -2.239 12.279 1.00 88.88 89 GLU A C 1
ATOM 715 O O . GLU A 1 89 ? -14.195 -2.352 12.043 1.00 88.88 89 GLU A O 1
ATOM 720 N N . VAL A 1 90 ? -12.243 -3.314 12.548 1.00 86.44 90 VAL A N 1
ATOM 721 C CA . VAL A 1 90 ? -12.802 -4.674 12.591 1.00 86.44 90 VAL A CA 1
ATOM 722 C C . VAL A 1 90 ? -13.824 -4.808 13.723 1.00 86.44 90 VAL A C 1
ATOM 724 O O . VAL A 1 90 ? -14.901 -5.374 13.524 1.00 86.44 90 VAL A O 1
ATOM 727 N N . GLN A 1 91 ? -13.524 -4.257 14.899 1.00 86.75 91 GLN A N 1
ATOM 728 C CA . GLN A 1 91 ? -14.427 -4.266 16.049 1.00 86.75 91 GLN A CA 1
ATOM 729 C C . GLN A 1 91 ? -15.681 -3.422 15.815 1.00 86.75 91 GLN A C 1
ATOM 731 O O . GLN A 1 91 ? -16.765 -3.850 16.202 1.00 86.75 91 GLN A O 1
ATOM 736 N N . SER A 1 92 ? -15.570 -2.280 15.136 1.00 84.56 92 SER A N 1
ATOM 737 C CA . SER A 1 92 ? -16.708 -1.437 14.746 1.00 84.56 92 SER A CA 1
ATOM 738 C C . SER A 1 92 ? -17.729 -2.228 13.923 1.00 84.56 92 SER A C 1
ATOM 740 O O . SER A 1 92 ? -18.936 -2.180 14.165 1.00 84.56 92 SER A O 1
ATOM 742 N N . ASN A 1 93 ? -17.257 -3.069 13.001 1.00 84.38 93 ASN A N 1
ATOM 743 C CA . ASN A 1 93 ? -18.144 -3.957 12.252 1.00 84.38 93 ASN A CA 1
ATOM 744 C C . ASN A 1 93 ? -18.857 -4.983 13.150 1.00 84.38 93 ASN A C 1
ATOM 746 O O . ASN A 1 93 ? -19.996 -5.353 12.866 1.00 84.38 93 ASN A O 1
ATOM 750 N N . LEU A 1 94 ? -18.223 -5.432 14.238 1.00 85.06 94 LEU A N 1
ATOM 751 C CA . LEU A 1 94 ? -18.822 -6.357 15.202 1.00 85.06 94 LEU A CA 1
ATOM 752 C C . LEU A 1 94 ? -19.855 -5.662 16.104 1.00 85.06 94 LEU A C 1
ATOM 754 O O . LEU A 1 94 ? -20.928 -6.224 16.323 1.00 85.06 94 LEU A O 1
ATOM 758 N N . THR A 1 95 ? -19.562 -4.453 16.594 1.00 84.19 95 THR A N 1
ATOM 759 C CA . THR A 1 95 ? -20.461 -3.683 17.475 1.00 84.19 95 THR A CA 1
ATOM 760 C C . THR A 1 95 ? -21.719 -3.195 16.759 1.00 84.19 95 THR A C 1
ATOM 762 O O . THR A 1 95 ? -22.774 -3.104 17.383 1.00 84.19 95 THR A O 1
ATOM 765 N N . ASN A 1 96 ? -21.640 -2.947 15.449 1.00 85.06 96 ASN A N 1
ATOM 766 C CA . ASN A 1 96 ? -22.779 -2.532 14.625 1.00 85.06 96 ASN A CA 1
ATOM 767 C C . ASN A 1 96 ? -23.765 -3.668 14.302 1.00 85.06 96 ASN A C 1
ATOM 769 O O . ASN A 1 96 ? -24.824 -3.422 13.718 1.00 85.06 96 ASN A O 1
ATOM 773 N N . ARG A 1 97 ? -23.454 -4.921 14.656 1.00 87.12 97 ARG A N 1
ATOM 774 C CA . ARG A 1 97 ? -24.369 -6.040 14.412 1.00 87.12 97 ARG A CA 1
ATOM 775 C C . ARG A 1 97 ? -25.545 -6.025 15.380 1.00 87.12 97 ARG A C 1
ATOM 777 O O . ARG A 1 97 ? -25.400 -5.800 16.578 1.00 87.12 97 ARG A O 1
ATOM 784 N N . THR A 1 98 ? -26.720 -6.395 14.880 1.00 89.62 98 THR A N 1
ATOM 785 C CA . THR A 1 98 ? -27.954 -6.470 15.681 1.00 89.62 98 THR A CA 1
ATOM 786 C C . THR A 1 98 ? -27.898 -7.523 16.791 1.00 89.62 98 THR A C 1
ATOM 788 O O . THR A 1 98 ? -28.610 -7.408 17.783 1.00 89.62 98 THR A O 1
ATOM 791 N N . ASP A 1 99 ? -27.069 -8.559 16.637 1.00 91.38 99 ASP A N 1
ATOM 792 C CA . ASP A 1 99 ? -26.873 -9.636 17.613 1.00 91.38 99 ASP A CA 1
ATOM 793 C C . ASP A 1 99 ? -25.723 -9.366 18.598 1.00 91.38 99 ASP A C 1
ATOM 795 O O . ASP A 1 99 ? -25.452 -10.199 19.468 1.00 91.38 99 ASP A O 1
ATOM 799 N N . PHE A 1 100 ? -25.073 -8.199 18.521 1.00 89.31 100 PHE A N 1
ATOM 800 C CA . PHE A 1 100 ? -23.895 -7.895 19.329 1.00 89.31 100 PHE A CA 1
ATOM 801 C C . PHE A 1 100 ? -24.160 -7.993 20.835 1.00 89.31 100 PHE A C 1
ATOM 803 O O . PHE A 1 100 ? -23.342 -8.541 21.561 1.00 89.31 100 PHE A O 1
ATOM 810 N N . THR A 1 101 ? -25.320 -7.552 21.333 1.00 88.19 101 THR A N 1
ATOM 811 C CA . THR A 1 101 ? -25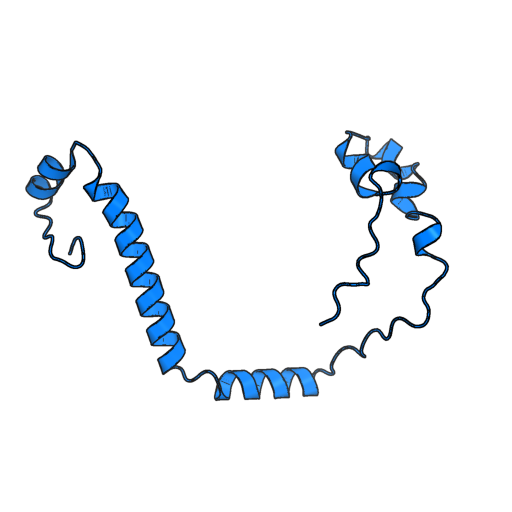.657 -7.662 22.766 1.00 88.19 101 THR A CA 1
ATOM 812 C C . THR A 1 101 ? -25.722 -9.118 23.242 1.00 88.19 101 THR A C 1
ATOM 814 O O . THR A 1 101 ? -25.351 -9.422 24.377 1.00 88.19 101 THR A O 1
ATOM 817 N N . VAL A 1 102 ? -26.170 -10.032 22.375 1.00 92.69 102 VAL A N 1
ATOM 818 C CA . VAL A 1 102 ? -26.215 -11.469 22.674 1.00 92.69 102 VAL A CA 1
ATOM 819 C C . VAL A 1 102 ? -24.802 -12.039 22.671 1.00 92.69 102 VAL A C 1
ATOM 821 O O . VAL A 1 102 ? -24.422 -12.705 23.634 1.00 92.69 102 VAL A O 1
ATOM 824 N N . LEU A 1 103 ? -24.018 -11.719 21.639 1.00 87.38 103 LEU A N 1
ATOM 825 C CA . LEU A 1 103 ? -22.621 -12.138 21.506 1.00 87.38 103 LEU A CA 1
ATOM 826 C C . LEU A 1 103 ? -21.759 -11.630 22.663 1.00 87.38 103 LEU A C 1
ATOM 828 O O . LEU A 1 103 ? -21.025 -12.412 23.256 1.00 87.38 103 LEU A O 1
ATOM 832 N N . LYS A 1 104 ? -21.916 -10.361 23.053 1.00 88.75 104 LYS A N 1
ATOM 833 C CA . LYS A 1 104 ? -21.226 -9.746 24.190 1.00 88.75 104 LYS A CA 1
ATOM 834 C C . LYS A 1 104 ? -21.442 -10.544 25.470 1.00 88.75 104 LYS A C 1
ATOM 836 O O . LYS A 1 104 ? -20.490 -10.810 26.186 1.00 88.75 104 LYS A O 1
ATOM 841 N N . ARG A 1 105 ? -22.680 -10.975 25.732 1.00 91.19 105 ARG A N 1
ATOM 842 C CA . ARG A 1 105 ? -23.003 -11.794 26.908 1.00 91.19 105 ARG A CA 1
ATOM 843 C C . ARG A 1 105 ? -22.498 -13.232 26.786 1.00 91.19 105 ARG A C 1
ATOM 845 O O . ARG A 1 105 ? -22.090 -13.811 27.781 1.00 91.19 105 ARG A O 1
ATOM 852 N N . GLN A 1 106 ? -22.587 -13.836 25.603 1.00 94.19 106 GLN A N 1
ATOM 853 C CA . GLN A 1 106 ? -22.184 -15.232 25.393 1.00 94.19 106 GLN A CA 1
ATOM 854 C C . GLN A 1 106 ? -20.671 -15.429 25.452 1.00 94.19 106 GLN A C 1
ATOM 856 O O . GLN A 1 106 ? -20.214 -16.474 25.904 1.00 94.19 106 GLN A O 1
ATOM 861 N N . LEU A 1 107 ? -19.924 -14.442 24.969 1.00 88.56 107 LEU A N 1
ATOM 862 C CA . LEU A 1 107 ? -18.469 -14.473 24.874 1.00 88.56 107 LEU A CA 1
ATOM 863 C C . LEU A 1 107 ? -17.790 -13.665 25.990 1.00 88.56 107 LEU A C 1
ATOM 865 O O . LEU A 1 107 ? -16.571 -13.568 25.986 1.00 88.56 107 LEU A O 1
ATOM 869 N N . ASP A 1 108 ? -18.575 -13.095 26.913 1.00 87.44 108 ASP A N 1
ATOM 870 C CA . ASP A 1 108 ? -18.117 -12.239 28.017 1.00 87.44 108 ASP A CA 1
ATOM 871 C C . ASP A 1 108 ? -17.188 -11.098 27.553 1.00 87.44 108 ASP A C 1
ATOM 873 O O . ASP A 1 108 ? -16.153 -10.818 28.151 1.00 87.44 108 ASP A O 1
ATOM 877 N N . LEU A 1 109 ? -17.548 -10.455 26.432 1.00 87.69 109 LEU A N 1
ATOM 878 C CA . LEU A 1 109 ? -16.724 -9.406 25.824 1.00 87.69 109 LEU A CA 1
ATOM 879 C C . LEU A 1 109 ? -16.747 -8.140 26.684 1.00 87.69 109 LEU A C 1
ATOM 881 O O . LEU A 1 109 ? -17.817 -7.573 26.952 1.00 87.69 109 LEU A O 1
ATOM 885 N N . TYR A 1 110 ? -15.565 -7.644 27.037 1.00 85.19 110 TYR A N 1
ATOM 886 C CA . TYR A 1 110 ? -15.415 -6.357 27.699 1.00 85.19 110 TYR A CA 1
ATOM 887 C C . TYR A 1 110 ? -15.338 -5.244 26.650 1.00 85.19 110 TYR A C 1
ATOM 889 O O . TYR A 1 110 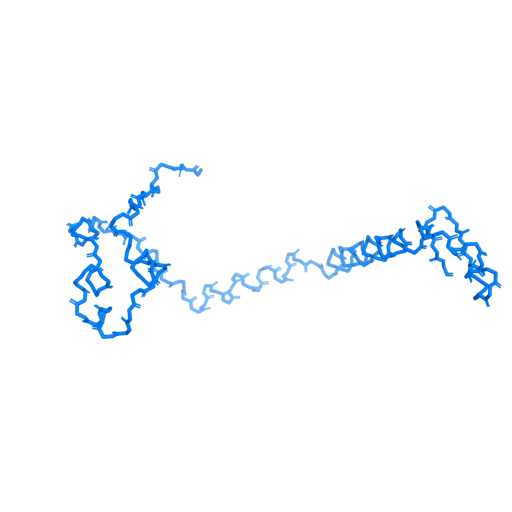? -14.765 -5.417 25.577 1.00 85.19 110 TYR A O 1
ATOM 897 N N . CYS A 1 111 ? -15.970 -4.102 26.922 1.00 82.94 111 CYS A N 1
ATOM 898 C CA . CYS A 1 111 ? -15.855 -2.937 26.046 1.00 82.94 111 CYS A CA 1
ATOM 899 C C . CYS A 1 111 ? -15.630 -1.689 26.888 1.00 82.94 111 CYS A C 1
ATOM 901 O O . CYS A 1 111 ? -16.389 -1.464 27.835 1.00 82.94 111 CYS A O 1
ATOM 903 N N . ASP A 1 112 ? -14.653 -0.879 26.505 1.00 82.31 112 ASP A N 1
ATOM 904 C CA . ASP A 1 112 ? -14.363 0.415 27.112 1.00 82.31 112 ASP A CA 1
ATOM 905 C C . ASP A 1 112 ? -14.340 1.542 26.066 1.00 82.31 112 ASP A C 1
ATOM 907 O O . ASP A 1 112 ? -14.813 1.378 24.939 1.00 82.31 112 ASP A O 1
ATOM 911 N N . GLU A 1 113 ? -13.831 2.714 26.454 1.00 76.50 113 GLU A N 1
ATOM 912 C CA . GLU A 1 113 ? -13.712 3.895 25.587 1.00 76.50 113 GLU A CA 1
ATOM 913 C C . GLU A 1 113 ? -12.795 3.662 24.373 1.00 76.50 113 GLU A C 1
ATOM 915 O O . GLU A 1 113 ? -12.851 4.420 23.405 1.00 76.50 113 GLU A O 1
ATOM 920 N N . THR A 1 114 ? -11.970 2.613 24.412 1.00 76.12 114 THR A N 1
ATOM 921 C CA . THR A 1 114 ? -11.011 2.251 23.370 1.00 76.12 114 THR A CA 1
ATOM 922 C C . THR A 1 114 ? -11.458 1.079 22.503 1.00 76.12 114 THR A C 1
ATOM 924 O O . THR A 1 114 ? -10.744 0.755 21.570 1.00 76.12 114 THR A O 1
ATOM 927 N N . GLY A 1 115 ? -12.622 0.463 22.731 1.00 79.62 115 GLY A N 1
ATOM 928 C CA . GLY A 1 115 ? -13.141 -0.614 21.879 1.00 79.62 115 GLY A CA 1
ATOM 929 C C . GLY A 1 115 ? -13.477 -1.885 22.650 1.00 79.62 115 GLY A C 1
ATOM 930 O O . GLY A 1 115 ? -13.882 -1.832 23.809 1.00 79.62 115 GLY A O 1
ATOM 931 N N . ILE A 1 116 ? -13.385 -3.033 21.977 1.00 84.00 116 ILE A N 1
ATOM 932 C CA . ILE A 1 116 ? -13.590 -4.356 22.584 1.00 84.00 116 ILE A CA 1
ATOM 933 C C . ILE A 1 116 ? -12.224 -4.884 23.054 1.00 84.00 116 ILE A C 1
ATOM 935 O O . ILE A 1 116 ? -11.282 -4.891 22.262 1.00 84.00 116 ILE A O 1
ATOM 939 N N . LEU A 1 117 ? -12.113 -5.336 24.306 1.00 73.00 117 LEU A N 1
ATOM 940 C CA . LEU A 1 117 ? -10.892 -5.929 24.877 1.00 73.00 117 LEU A CA 1
ATOM 941 C C . LEU A 1 117 ? -11.045 -7.435 25.105 1.00 73.00 117 LEU A C 1
ATOM 943 O O . LEU A 1 117 ? -12.156 -7.859 25.507 1.00 73.00 117 LEU A O 1
#

Organism: Amphimedon queenslandica (NCBI:txid400682)

Secondary structure (DSSP, 8-state):
---TT-----GGG-TTHHHHTT--HHHHHH-HHHHH--TTSSS--------PPPPHHHHHHHHHHHHHHS-HHHHHHHHHHHHHHHHHHHHHHHHTSTTHHHHHHHTT--EETTEE-

pLDDT: mean 80.96, std 11.75, range [39.62, 94.19]